Protein AF-A0AAW9KNL3-F1 (afdb_monomer)

Sequence (152 aa):
MAIAKENGTLRRAVTCVGDSDGEPHDAIGHKPSNLGGDHAVTNLGTLLHTTFPSEEFSFNLYFEYWHSTNGREQALVYPNTRQPPDENAVTVVERVTLYDSMGMSWNSAGQSYGCAHYDQQLEAASSGDFYADDVDSPQELYNVVEVRLVIW

Structure (mmCIF, N/CA/C/O backbone):
data_AF-A0AAW9KNL3-F1
#
_entry.id   AF-A0AAW9KNL3-F1
#
loop_
_atom_site.group_PDB
_atom_site.id
_atom_site.type_symbol
_atom_site.label_atom_id
_atom_site.label_alt_id
_atom_site.label_comp_id
_atom_site.label_asym_id
_atom_site.label_entity_id
_atom_site.label_seq_id
_atom_site.pdbx_PDB_ins_code
_atom_site.Cartn_x
_atom_site.Cartn_y
_atom_site.Cartn_z
_atom_site.occupancy
_atom_site.B_iso_or_equiv
_atom_site.auth_seq_id
_atom_site.auth_comp_id
_atom_site.auth_asym_id
_atom_site.auth_atom_id
_atom_site.pdbx_PDB_model_num
ATOM 1 N N . MET A 1 1 ? 10.568 -7.711 -1.844 1.00 70.19 1 MET A N 1
ATOM 2 C CA . MET A 1 1 ? 9.358 -7.714 -0.990 1.00 70.19 1 MET A CA 1
ATOM 3 C C . MET A 1 1 ? 9.715 -7.941 0.481 1.00 70.19 1 MET A C 1
ATOM 5 O O . MET A 1 1 ? 9.569 -6.993 1.238 1.00 70.19 1 MET A O 1
ATOM 9 N N . ALA A 1 2 ? 10.320 -9.071 0.872 1.00 75.25 2 ALA A N 1
ATOM 10 C CA . ALA A 1 2 ? 10.772 -9.304 2.258 1.00 75.25 2 ALA A CA 1
ATOM 11 C C . ALA A 1 2 ? 11.684 -8.193 2.836 1.00 75.25 2 ALA A C 1
ATOM 13 O O . ALA A 1 2 ? 11.386 -7.642 3.888 1.00 75.25 2 ALA A O 1
ATOM 14 N N . ILE A 1 3 ? 12.717 -7.756 2.103 1.00 75.44 3 ILE A N 1
ATOM 15 C CA . ILE A 1 3 ? 13.615 -6.662 2.546 1.00 75.44 3 ILE A CA 1
ATOM 16 C C . ILE A 1 3 ? 12.852 -5.344 2.776 1.00 7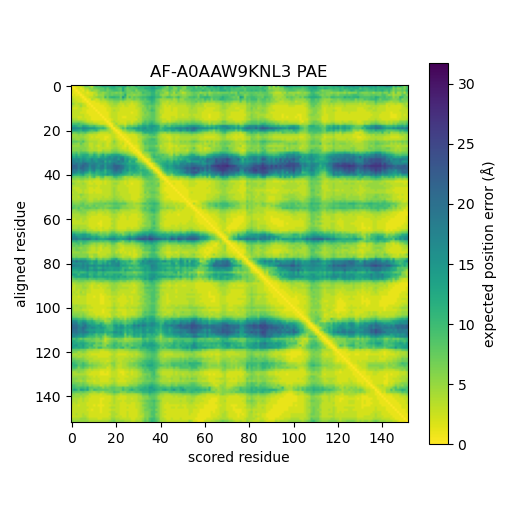5.44 3 ILE A C 1
ATOM 18 O O . ILE A 1 3 ? 13.118 -4.621 3.733 1.00 75.44 3 ILE A O 1
ATOM 22 N N . ALA A 1 4 ? 11.874 -5.039 1.915 1.00 74.44 4 ALA A N 1
ATOM 23 C CA . ALA A 1 4 ? 11.045 -3.840 2.041 1.00 74.44 4 ALA A CA 1
ATOM 24 C C . ALA A 1 4 ? 10.090 -3.921 3.246 1.00 74.44 4 ALA A C 1
ATOM 26 O O . ALA A 1 4 ? 9.692 -2.897 3.797 1.00 74.44 4 ALA A O 1
ATOM 27 N N . LYS A 1 5 ? 9.719 -5.131 3.673 1.00 75.75 5 LYS A N 1
ATOM 28 C CA . LYS A 1 5 ? 8.984 -5.362 4.918 1.00 75.75 5 LYS A CA 1
ATOM 29 C C . LYS A 1 5 ? 9.872 -5.126 6.133 1.00 75.75 5 LYS A C 1
ATOM 31 O O . LYS A 1 5 ? 9.506 -4.357 7.016 1.00 75.75 5 LYS A O 1
ATOM 36 N N . GLU A 1 6 ? 11.043 -5.758 6.147 1.00 75.06 6 GLU A N 1
ATOM 37 C CA . GLU A 1 6 ? 11.992 -5.721 7.265 1.00 75.06 6 GLU A CA 1
ATOM 38 C C . GLU A 1 6 ? 12.507 -4.309 7.549 1.00 75.06 6 GLU A C 1
ATOM 40 O O . GLU A 1 6 ? 12.610 -3.910 8.706 1.00 75.06 6 GLU A O 1
ATOM 45 N N . ASN A 1 7 ? 12.776 -3.519 6.509 1.00 79.88 7 ASN A N 1
ATOM 46 C CA . ASN A 1 7 ? 13.247 -2.143 6.666 1.00 79.88 7 ASN A CA 1
ATOM 47 C C . ASN A 1 7 ? 12.110 -1.115 6.872 1.00 79.88 7 ASN A C 1
ATOM 49 O O . ASN A 1 7 ? 12.368 0.088 6.877 1.00 79.88 7 ASN A O 1
ATOM 53 N N . GLY A 1 8 ? 10.855 -1.567 7.008 1.00 81.50 8 GLY A N 1
ATOM 54 C CA . GLY A 1 8 ? 9.685 -0.715 7.244 1.00 81.50 8 GLY A CA 1
ATOM 55 C C . GLY A 1 8 ? 9.165 0.053 6.021 1.00 81.50 8 GLY A C 1
ATOM 56 O O . GLY A 1 8 ? 8.202 0.810 6.150 1.00 81.50 8 GLY A O 1
ATOM 57 N N . THR A 1 9 ? 9.750 -0.145 4.836 1.00 85.88 9 THR A N 1
ATOM 58 C CA . THR A 1 9 ? 9.343 0.531 3.593 1.00 85.88 9 THR A CA 1
ATOM 59 C C . THR A 1 9 ? 7.924 0.154 3.171 1.00 85.88 9 THR A C 1
ATOM 61 O O . THR A 1 9 ? 7.158 1.034 2.791 1.00 85.88 9 THR A O 1
ATOM 64 N N . LEU A 1 10 ? 7.543 -1.126 3.274 1.00 87.62 10 LEU A N 1
ATOM 65 C CA . LEU A 1 10 ? 6.182 -1.569 2.953 1.00 87.62 10 LEU A CA 1
ATOM 66 C C . LEU A 1 10 ? 5.151 -0.947 3.888 1.00 87.62 10 LEU A C 1
ATOM 68 O O . LEU A 1 10 ? 4.111 -0.509 3.420 1.00 87.62 10 LEU A O 1
ATOM 72 N N . ARG A 1 11 ? 5.451 -0.853 5.189 1.00 89.38 11 ARG A N 1
ATOM 73 C CA . ARG A 1 11 ? 4.547 -0.194 6.136 1.00 89.38 11 ARG A CA 1
ATOM 74 C C . ARG A 1 11 ? 4.334 1.267 5.749 1.00 89.38 11 ARG A C 1
ATOM 76 O O . ARG A 1 11 ? 3.195 1.688 5.636 1.00 89.38 11 ARG A O 1
ATOM 83 N N . ARG A 1 12 ? 5.417 2.002 5.477 1.00 86.88 12 ARG A N 1
ATOM 84 C CA . ARG A 1 12 ? 5.337 3.411 5.064 1.00 86.88 12 ARG A CA 1
ATOM 85 C C . ARG A 1 12 ? 4.578 3.605 3.750 1.00 86.88 12 ARG A C 1
ATOM 87 O O . ARG A 1 12 ? 3.904 4.610 3.600 1.00 86.88 12 ARG A O 1
ATOM 94 N N . ALA A 1 13 ? 4.707 2.672 2.809 1.00 89.00 13 ALA A N 1
ATOM 95 C CA . ALA A 1 13 ? 3.938 2.689 1.569 1.00 89.00 13 ALA A CA 1
ATOM 96 C C . ALA A 1 13 ? 2.446 2.478 1.831 1.00 89.00 13 ALA A C 1
ATOM 98 O O . ALA A 1 13 ? 1.626 3.243 1.350 1.00 89.00 13 ALA A O 1
ATOM 99 N N . VAL A 1 14 ? 2.099 1.479 2.638 1.00 92.00 14 VAL A N 1
ATOM 100 C CA . VAL A 1 14 ? 0.707 1.132 2.939 1.00 92.00 14 VAL A CA 1
ATOM 101 C C . VAL A 1 14 ? -0.007 2.232 3.736 1.00 92.00 14 VAL A C 1
ATOM 103 O O . VAL A 1 14 ? -1.194 2.442 3.526 1.00 92.00 14 VAL A O 1
ATOM 106 N N . THR A 1 15 ? 0.688 2.968 4.607 1.00 91.44 15 THR A N 1
ATOM 107 C CA . THR A 1 15 ? 0.101 4.085 5.378 1.00 91.44 15 THR A CA 1
ATOM 108 C C . THR A 1 15 ? 0.158 5.431 4.652 1.00 91.44 15 THR A C 1
ATOM 110 O O . THR A 1 15 ? -0.116 6.463 5.264 1.00 91.44 15 THR A O 1
ATOM 113 N N . CYS A 1 16 ? 0.571 5.446 3.383 1.00 88.56 16 CYS A N 1
ATOM 114 C CA . CYS A 1 16 ? 0.664 6.667 2.602 1.00 88.56 16 CYS A CA 1
ATOM 115 C C . CYS A 1 16 ? -0.534 6.822 1.674 1.00 88.56 16 CYS A C 1
ATOM 117 O O . CYS A 1 16 ? -0.764 5.976 0.805 1.00 88.56 16 CYS A O 1
ATOM 119 N N . VAL A 1 17 ? -1.264 7.917 1.848 1.00 87.38 17 VAL A N 1
ATOM 120 C CA . VAL A 1 17 ? -2.468 8.212 1.071 1.00 87.38 17 VAL A CA 1
ATOM 121 C C . VAL A 1 17 ? -2.326 9.517 0.299 1.00 87.38 17 VAL A C 1
ATOM 123 O O . VAL A 1 17 ? -1.489 10.363 0.629 1.00 87.38 17 VAL A O 1
ATOM 126 N N . GLY A 1 18 ? -3.096 9.624 -0.780 1.00 79.31 18 GLY A N 1
ATOM 127 C CA . GLY A 1 18 ? -3.187 10.818 -1.612 1.00 79.31 18 GLY A CA 1
ATOM 128 C C . GLY A 1 18 ? -3.998 11.940 -0.958 1.00 79.31 18 GLY A C 1
ATOM 129 O O . GLY A 1 18 ? -4.675 11.747 0.049 1.00 79.31 18 GLY A O 1
ATOM 130 N N . ASP A 1 19 ? -3.934 13.131 -1.554 1.00 67.69 19 ASP A N 1
ATOM 131 C CA . ASP A 1 19 ? -4.440 14.369 -0.939 1.00 67.69 19 ASP A CA 1
ATOM 132 C C . ASP A 1 19 ? -5.961 14.563 -1.004 1.00 67.69 19 ASP A C 1
ATOM 134 O O . ASP A 1 19 ? -6.474 15.500 -0.387 1.00 67.69 19 ASP A O 1
ATOM 138 N N . SER A 1 20 ? -6.685 13.765 -1.795 1.00 63.62 20 SER A N 1
ATOM 139 C CA . SER A 1 20 ? -8.058 14.105 -2.202 1.00 63.62 20 SER A CA 1
ATOM 140 C C . SER A 1 20 ? -9.158 13.132 -1.784 1.00 63.62 20 SER A C 1
ATOM 142 O O . SER A 1 20 ? -10.322 13.532 -1.796 1.00 63.62 20 SER A O 1
ATOM 144 N N . ASP A 1 21 ? -8.833 11.890 -1.442 1.00 69.12 21 ASP A N 1
ATOM 145 C CA . ASP A 1 21 ? -9.819 10.797 -1.377 1.00 69.12 21 ASP A CA 1
ATOM 146 C C . ASP A 1 21 ? -9.442 9.648 -0.427 1.00 69.12 21 ASP A C 1
ATOM 148 O O . ASP A 1 21 ? -10.160 8.651 -0.365 1.00 69.12 21 ASP A O 1
ATOM 152 N N . GLY A 1 22 ? -8.325 9.766 0.301 1.00 78.75 22 GLY A N 1
ATOM 153 C CA . GLY A 1 22 ? -7.835 8.698 1.172 1.00 78.75 22 GLY A CA 1
ATOM 154 C C . GLY A 1 22 ? -7.314 7.475 0.412 1.00 78.75 22 GLY A C 1
ATOM 155 O O . GLY A 1 22 ? -6.925 6.496 1.052 1.00 78.75 22 GLY A O 1
ATOM 156 N N . GLU A 1 23 ? -7.261 7.511 -0.926 1.00 86.50 23 GLU A N 1
ATOM 157 C CA . GLU A 1 23 ? -6.745 6.416 -1.744 1.00 86.50 23 GLU A CA 1
ATOM 158 C C . GLU A 1 23 ? -5.238 6.209 -1.514 1.00 86.50 23 GLU A C 1
ATOM 160 O O . GLU A 1 23 ? -4.519 7.148 -1.146 1.00 86.50 23 GLU A O 1
ATOM 165 N N . PRO A 1 24 ? -4.707 4.990 -1.737 1.00 87.81 24 PRO A N 1
ATOM 166 C CA . PRO A 1 24 ? -3.268 4.768 -1.698 1.00 87.81 24 PRO A CA 1
ATOM 167 C C . PRO A 1 24 ? -2.544 5.725 -2.648 1.00 87.81 24 PRO A C 1
ATOM 169 O O . PRO A 1 24 ? -2.935 5.876 -3.804 1.00 87.81 24 PRO A O 1
ATOM 172 N N . HIS A 1 25 ? -1.447 6.331 -2.196 1.00 85.38 25 HIS A N 1
ATOM 173 C CA . HIS A 1 25 ? -0.736 7.297 -3.029 1.00 85.38 25 HIS A CA 1
ATOM 174 C C . HIS A 1 25 ? -0.144 6.634 -4.296 1.00 85.38 25 HIS A C 1
ATOM 176 O O . HIS A 1 25 ? 0.716 5.753 -4.234 1.00 85.38 25 HIS A O 1
ATOM 182 N N . ASP A 1 26 ? -0.550 7.109 -5.472 1.00 76.56 26 ASP A N 1
ATOM 183 C CA . ASP A 1 26 ? -0.140 6.621 -6.804 1.00 76.56 26 ASP A CA 1
ATOM 184 C C . ASP A 1 26 ? 1.390 6.584 -7.060 1.00 76.56 26 ASP A C 1
ATOM 186 O O . ASP A 1 26 ? 1.924 5.737 -7.789 1.00 76.56 26 ASP A O 1
ATOM 190 N N . ALA A 1 27 ? 2.141 7.474 -6.417 1.00 78.12 27 ALA A N 1
ATOM 191 C CA . ALA A 1 27 ? 3.587 7.569 -6.532 1.00 78.12 27 ALA A CA 1
ATOM 192 C C . ALA A 1 27 ? 4.355 6.516 -5.708 1.00 78.12 27 ALA A C 1
ATOM 194 O O . ALA A 1 27 ? 5.576 6.413 -5.845 1.00 78.12 27 ALA A O 1
ATOM 195 N N . ILE A 1 28 ? 3.685 5.682 -4.899 1.00 84.69 28 ILE A N 1
ATOM 196 C CA . ILE A 1 28 ? 4.321 4.602 -4.118 1.00 84.69 28 ILE A CA 1
ATOM 197 C C . ILE A 1 28 ? 5.169 3.675 -5.005 1.00 84.69 28 ILE A C 1
ATOM 199 O O . ILE A 1 28 ? 6.266 3.268 -4.609 1.00 84.69 28 ILE A O 1
ATOM 203 N N . GLY A 1 29 ? 4.665 3.332 -6.195 1.00 80.06 29 GLY A N 1
ATOM 204 C CA . GLY A 1 29 ? 5.346 2.451 -7.151 1.00 80.06 29 GLY A CA 1
ATOM 205 C C . GLY A 1 29 ? 6.250 3.168 -8.159 1.00 80.06 29 GLY A C 1
ATOM 206 O O . GLY A 1 29 ? 6.928 2.507 -8.948 1.00 80.06 29 GLY A O 1
ATOM 207 N N . HIS A 1 30 ? 6.295 4.503 -8.149 1.00 77.19 30 HIS A N 1
ATOM 208 C CA . HIS A 1 30 ? 7.048 5.278 -9.132 1.00 77.19 30 HIS A CA 1
ATOM 209 C C . HIS A 1 30 ? 8.557 5.265 -8.852 1.00 77.19 30 HIS A C 1
ATOM 211 O O . HIS A 1 30 ? 9.017 5.315 -7.710 1.00 77.19 30 HIS A O 1
ATOM 217 N N . LYS A 1 31 ? 9.357 5.267 -9.924 1.00 71.88 31 LYS A N 1
ATOM 218 C CA . LYS A 1 31 ? 10.788 5.571 -9.832 1.00 71.88 31 LYS A CA 1
ATOM 219 C C . LYS A 1 31 ? 10.967 7.068 -9.519 1.00 71.88 31 LYS A C 1
ATOM 221 O O . LYS A 1 31 ? 10.367 7.880 -10.226 1.00 71.88 31 LYS A O 1
ATOM 226 N N . PRO A 1 32 ? 11.840 7.467 -8.571 1.00 63.84 32 PRO A N 1
ATOM 227 C CA . PRO A 1 32 ? 11.996 8.876 -8.176 1.00 63.84 32 PRO A CA 1
ATOM 228 C C . PRO A 1 32 ? 12.350 9.813 -9.337 1.00 63.84 32 PRO A C 1
ATOM 230 O O . PRO A 1 32 ? 11.863 10.935 -9.414 1.00 63.84 32 PRO A O 1
ATOM 233 N N . SER A 1 33 ? 13.133 9.326 -10.308 1.00 59.47 33 SER A N 1
ATOM 234 C CA . SER A 1 33 ? 13.526 10.099 -11.495 1.00 59.47 33 SER A CA 1
ATOM 235 C C . SER A 1 33 ? 12.349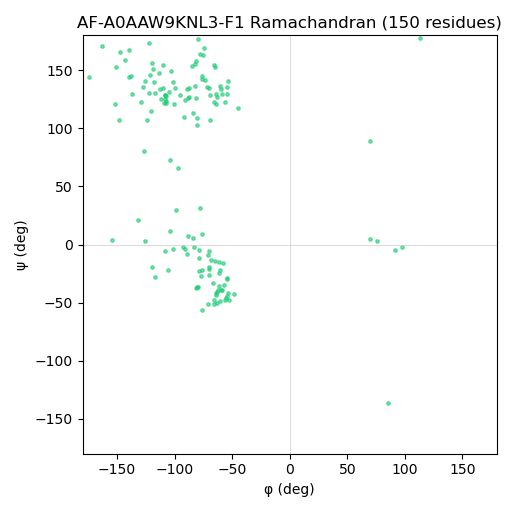 10.563 -12.358 1.00 59.47 33 SER A C 1
ATOM 237 O O . SER A 1 33 ? 12.505 11.510 -13.123 1.00 59.47 33 SER A O 1
ATOM 239 N N . ASN A 1 34 ? 11.190 9.908 -12.253 1.00 57.22 34 ASN A N 1
ATOM 240 C CA . ASN A 1 34 ? 10.011 10.206 -13.067 1.00 57.22 34 ASN A CA 1
ATOM 241 C C . ASN A 1 34 ? 9.102 11.267 -12.426 1.00 57.22 34 ASN A C 1
ATOM 243 O O . ASN A 1 34 ? 8.169 11.725 -13.076 1.00 57.22 34 ASN A O 1
ATOM 247 N N . LEU A 1 35 ? 9.381 11.666 -11.180 1.00 56.03 35 LEU A N 1
ATOM 248 C CA . LEU A 1 35 ? 8.563 12.605 -10.405 1.00 56.03 35 LEU A CA 1
ATOM 249 C C . LEU A 1 35 ? 9.145 14.030 -10.369 1.00 56.03 35 LEU A C 1
ATOM 251 O O . LEU A 1 35 ? 8.508 14.941 -9.855 1.00 56.03 35 LEU A O 1
ATOM 255 N N . GLY A 1 36 ? 10.329 14.251 -10.955 1.00 45.16 36 GLY A N 1
ATOM 256 C CA . GLY A 1 36 ? 10.983 15.562 -10.993 1.00 45.16 36 GLY A CA 1
ATOM 257 C C . GLY A 1 36 ? 11.491 16.008 -9.617 1.00 45.16 36 GLY A C 1
ATOM 258 O O . GLY A 1 36 ? 10.801 16.704 -8.884 1.00 45.16 36 GLY A O 1
ATOM 259 N N . GLY A 1 37 ? 12.731 15.639 -9.287 1.00 48.06 37 GLY A N 1
ATOM 260 C CA . GLY A 1 37 ? 13.389 15.943 -8.007 1.00 48.06 37 GLY A CA 1
ATOM 261 C C . GLY A 1 37 ? 13.652 14.688 -7.167 1.00 48.06 37 GLY A C 1
ATOM 262 O O . GLY A 1 37 ? 13.302 13.583 -7.569 1.00 48.06 37 GLY A O 1
ATOM 263 N N . ASP A 1 38 ? 14.288 14.850 -6.004 1.00 43.38 38 ASP A N 1
ATOM 264 C CA . ASP A 1 38 ? 14.695 13.756 -5.092 1.00 43.38 38 ASP A CA 1
ATOM 265 C C . ASP A 1 38 ? 13.507 13.209 -4.262 1.00 43.38 38 ASP A C 1
ATOM 267 O O . ASP A 1 38 ? 13.627 12.817 -3.102 1.00 43.38 38 ASP A O 1
ATOM 271 N N . HIS A 1 39 ? 12.311 13.244 -4.851 1.00 50.50 39 HIS A N 1
ATOM 272 C CA . HIS A 1 39 ? 11.033 13.019 -4.184 1.00 50.50 39 HIS A CA 1
ATOM 273 C C . HIS A 1 39 ? 10.582 11.571 -4.376 1.00 50.50 39 HIS A C 1
ATOM 275 O O . HIS A 1 39 ? 9.597 11.276 -5.048 1.00 50.50 39 HIS A O 1
ATOM 281 N N . ALA A 1 40 ? 11.332 10.634 -3.796 1.00 52.34 40 ALA A N 1
ATOM 282 C CA . ALA A 1 40 ? 10.814 9.290 -3.584 1.00 52.34 40 ALA A CA 1
ATOM 283 C C . ALA A 1 40 ? 9.712 9.367 -2.514 1.00 52.34 40 ALA A C 1
ATOM 285 O O . ALA A 1 40 ? 10.004 9.560 -1.335 1.00 52.34 40 ALA A O 1
ATOM 286 N N . VAL A 1 41 ? 8.449 9.216 -2.920 1.00 63.84 41 VAL A N 1
ATOM 287 C CA . VAL A 1 41 ? 7.283 9.168 -2.016 1.00 63.84 41 VAL A CA 1
ATOM 288 C C . VAL A 1 41 ? 7.489 8.088 -0.950 1.00 63.84 41 VAL A C 1
ATOM 290 O O . VAL A 1 41 ? 7.391 8.350 0.250 1.00 63.84 41 VAL A O 1
ATOM 293 N N . THR A 1 42 ? 7.971 6.918 -1.385 1.00 71.06 42 THR A N 1
ATOM 294 C CA . THR A 1 42 ? 8.636 5.924 -0.534 1.00 71.06 42 THR A CA 1
ATOM 295 C C . THR A 1 42 ? 9.838 5.298 -1.246 1.00 71.06 42 THR A C 1
ATOM 297 O O . THR A 1 42 ? 9.976 5.389 -2.464 1.00 71.06 42 THR A O 1
ATOM 300 N N . ASN A 1 43 ? 10.683 4.570 -0.506 1.00 80.00 43 ASN A N 1
ATOM 301 C CA . ASN A 1 43 ? 11.762 3.771 -1.102 1.00 80.00 43 ASN A CA 1
ATOM 302 C C . ASN A 1 43 ? 11.255 2.534 -1.871 1.00 80.00 43 ASN A C 1
ATOM 304 O O . ASN A 1 43 ? 12.066 1.836 -2.483 1.00 80.00 43 ASN A O 1
ATOM 308 N N . LEU A 1 44 ? 9.948 2.229 -1.840 1.00 85.31 44 LEU A N 1
ATOM 309 C CA . LEU A 1 44 ? 9.406 1.019 -2.457 1.00 85.31 44 LEU A CA 1
ATOM 310 C C . LEU A 1 44 ? 9.570 1.059 -3.975 1.00 85.31 44 LEU A C 1
ATOM 312 O O . LEU A 1 44 ? 10.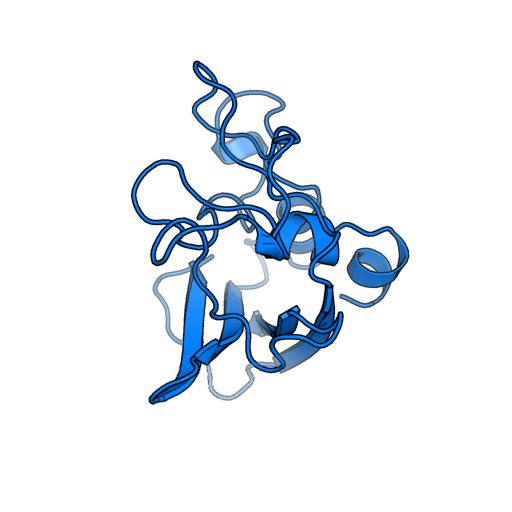148 0.131 -4.532 1.00 85.31 44 LEU A O 1
ATOM 316 N N . GLY A 1 45 ? 9.139 2.142 -4.626 1.00 83.88 45 GLY A N 1
ATOM 317 C CA . GLY A 1 45 ? 9.293 2.324 -6.068 1.00 83.88 45 GLY A CA 1
ATOM 318 C C . GLY A 1 45 ? 10.751 2.207 -6.516 1.00 83.88 45 GLY A C 1
ATOM 319 O O . GLY A 1 45 ? 11.055 1.445 -7.430 1.00 83.88 45 GLY A O 1
ATOM 320 N N . THR A 1 46 ? 11.689 2.847 -5.810 1.00 83.44 46 THR A N 1
ATOM 321 C CA . THR A 1 46 ? 13.132 2.700 -6.078 1.00 83.44 46 THR A CA 1
ATOM 322 C C . THR A 1 46 ? 13.584 1.244 -6.015 1.00 83.44 46 THR A C 1
ATOM 324 O O . THR A 1 46 ? 14.276 0.778 -6.920 1.00 83.44 46 THR A O 1
ATOM 327 N N . LEU A 1 47 ? 13.192 0.509 -4.969 1.00 86.69 47 LEU A N 1
ATOM 328 C CA . LEU A 1 47 ? 13.550 -0.901 -4.814 1.00 86.69 47 LEU A CA 1
ATOM 329 C C . LEU A 1 47 ? 12.952 -1.759 -5.932 1.00 86.69 47 LEU A C 1
ATOM 331 O O . LEU A 1 47 ? 13.658 -2.603 -6.481 1.00 86.69 47 LEU A O 1
ATOM 335 N N . LEU A 1 48 ? 11.687 -1.532 -6.292 1.00 88.38 48 LEU A N 1
ATOM 336 C CA . LEU A 1 48 ? 11.007 -2.262 -7.362 1.00 88.38 48 LEU A CA 1
ATOM 337 C C . LEU A 1 48 ? 11.681 -2.018 -8.712 1.00 88.38 48 LEU A C 1
ATOM 339 O O . LEU A 1 48 ? 12.074 -2.980 -9.355 1.00 88.38 48 LEU A O 1
ATOM 343 N N . HIS A 1 49 ? 11.924 -0.761 -9.088 1.00 85.81 49 HIS A N 1
ATOM 344 C CA . HIS A 1 49 ? 12.569 -0.404 -10.361 1.00 85.81 49 HIS A CA 1
ATOM 345 C C . HIS A 1 49 ? 14.060 -0.767 -10.425 1.00 85.81 49 HIS A C 1
ATOM 347 O O . HIS A 1 49 ? 14.614 -0.888 -11.513 1.00 85.81 49 HIS A O 1
ATOM 353 N N . THR A 1 50 ? 14.722 -0.943 -9.278 1.00 87.00 50 THR A N 1
ATOM 354 C CA . THR A 1 50 ? 16.098 -1.470 -9.221 1.00 87.00 50 THR A CA 1
ATOM 355 C C . THR A 1 50 ? 16.122 -2.993 -9.353 1.00 87.00 50 THR A C 1
ATOM 357 O O . THR A 1 50 ? 17.036 -3.541 -9.959 1.00 87.00 50 THR A O 1
ATOM 360 N N . THR A 1 51 ? 15.131 -3.681 -8.777 1.00 88.31 51 THR A N 1
ATOM 361 C CA . THR A 1 51 ? 15.047 -5.152 -8.794 1.00 88.31 51 THR A CA 1
ATOM 362 C C . THR A 1 51 ? 14.473 -5.674 -10.111 1.00 88.31 51 THR A C 1
ATOM 364 O O . THR A 1 51 ? 14.911 -6.711 -10.597 1.00 88.31 51 THR A O 1
ATOM 367 N N . PHE A 1 52 ? 13.512 -4.950 -10.682 1.00 87.75 52 PHE A N 1
ATOM 368 C CA . PHE A 1 52 ? 12.793 -5.275 -11.910 1.00 87.75 52 PHE A CA 1
ATOM 369 C C . PHE A 1 52 ? 12.894 -4.079 -12.870 1.00 87.75 52 PHE A C 1
ATOM 371 O O . PHE A 1 52 ? 11.988 -3.240 -12.914 1.00 87.75 52 PHE A O 1
ATOM 378 N N . PRO A 1 53 ? 14.021 -3.936 -13.590 1.00 84.75 53 PRO A N 1
ATOM 379 C CA . PRO A 1 53 ? 14.212 -2.838 -14.528 1.00 84.75 53 PRO A CA 1
ATOM 380 C C . PRO A 1 53 ? 13.151 -2.863 -15.631 1.00 84.75 53 PRO A C 1
ATOM 382 O O . PRO A 1 53 ? 12.887 -3.907 -16.221 1.00 84.75 53 PRO A O 1
ATOM 385 N N . SER A 1 54 ? 12.590 -1.697 -15.960 1.00 81.19 54 SER A N 1
ATOM 386 C CA . SER A 1 54 ? 11.512 -1.551 -16.955 1.00 81.19 54 SER A CA 1
ATOM 387 C C . SER A 1 54 ? 11.882 -1.987 -18.379 1.00 81.19 54 SER A C 1
ATOM 389 O O . SER A 1 54 ? 11.005 -2.111 -19.226 1.00 81.19 54 SER A O 1
ATOM 391 N N . GLU A 1 55 ? 13.174 -2.153 -18.669 1.00 81.25 55 GLU A N 1
ATOM 392 C CA . GLU A 1 55 ? 13.661 -2.668 -19.956 1.00 81.25 55 GLU A CA 1
ATOM 393 C C . GLU A 1 55 ? 13.484 -4.189 -20.083 1.00 81.25 55 GLU A C 1
ATOM 395 O O . GLU A 1 55 ? 13.439 -4.704 -21.197 1.00 81.25 55 GLU A O 1
ATOM 400 N N . GLU A 1 56 ? 13.371 -4.895 -18.955 1.00 84.62 56 GLU A N 1
ATOM 401 C CA . GLU A 1 56 ? 13.315 -6.360 -18.892 1.00 84.62 56 GLU A CA 1
ATOM 402 C C . GLU A 1 56 ? 11.994 -6.881 -18.317 1.00 84.62 56 GLU A C 1
ATOM 404 O O . GLU A 1 56 ? 11.582 -7.982 -18.669 1.00 84.62 56 GLU A O 1
ATOM 409 N N . PHE A 1 57 ? 11.330 -6.101 -17.456 1.00 87.69 57 PHE A N 1
ATOM 410 C CA . PHE A 1 57 ? 10.138 -6.531 -16.730 1.00 87.69 57 PHE A CA 1
ATOM 411 C C . PHE A 1 57 ? 9.059 -5.450 -16.686 1.00 87.69 57 PHE A C 1
ATOM 413 O O . PHE A 1 57 ? 9.321 -4.257 -16.510 1.00 87.69 57 PHE A O 1
ATOM 420 N N . SER A 1 58 ? 7.815 -5.901 -16.736 1.00 88.44 58 SER A N 1
ATOM 421 C CA . SER A 1 58 ? 6.616 -5.160 -16.373 1.00 88.44 58 SER A CA 1
ATOM 422 C C . SER A 1 58 ? 6.128 -5.610 -15.001 1.00 88.44 58 SER A C 1
ATOM 424 O O . SER A 1 58 ? 6.309 -6.759 -14.603 1.00 88.44 58 SER A O 1
ATOM 426 N N . PHE A 1 59 ? 5.496 -4.709 -14.249 1.00 89.19 59 PHE A N 1
ATOM 427 C CA . PHE A 1 59 ? 4.842 -5.102 -13.007 1.00 89.19 59 PHE A CA 1
ATOM 428 C C . PHE A 1 59 ? 3.646 -4.224 -12.655 1.00 89.19 59 PHE A C 1
ATOM 430 O O . PHE A 1 59 ? 3.616 -3.036 -12.974 1.00 89.19 59 PHE A O 1
ATOM 437 N N . ASN A 1 60 ? 2.703 -4.808 -11.919 1.00 90.25 60 ASN A N 1
ATOM 438 C CA . ASN A 1 60 ? 1.625 -4.096 -11.244 1.00 90.25 60 ASN A CA 1
ATOM 439 C C . ASN A 1 60 ? 1.734 -4.304 -9.734 1.00 90.25 60 ASN A C 1
ATOM 441 O O . ASN A 1 60 ? 2.010 -5.412 -9.263 1.00 90.25 60 ASN A O 1
ATOM 445 N N . LEU A 1 61 ? 1.488 -3.235 -8.984 1.00 90.69 61 LEU A N 1
ATOM 446 C CA . LEU A 1 61 ? 1.394 -3.244 -7.532 1.00 90.69 61 LEU A CA 1
ATOM 447 C C . LEU A 1 61 ? -0.062 -3.042 -7.120 1.00 90.69 61 LEU A C 1
ATOM 449 O O . LEU A 1 61 ? -0.682 -2.045 -7.492 1.00 90.69 61 LEU A O 1
ATOM 453 N N . TYR A 1 62 ? -0.575 -3.968 -6.320 1.00 92.06 62 TYR A N 1
ATOM 454 C CA . TYR A 1 62 ? -1.919 -3.923 -5.765 1.00 92.06 62 TYR A CA 1
ATOM 455 C C . TYR A 1 62 ? -1.865 -3.944 -4.245 1.00 92.06 62 TYR A C 1
ATOM 457 O O . TYR A 1 62 ? -1.029 -4.646 -3.667 1.00 92.06 62 TYR A O 1
ATOM 465 N N . PHE A 1 63 ? -2.798 -3.244 -3.612 1.00 94.25 63 PHE A N 1
ATOM 466 C CA . PHE A 1 63 ? -3.125 -3.431 -2.202 1.00 94.25 63 PHE A CA 1
ATOM 467 C C . PHE A 1 63 ? -4.483 -4.109 -2.109 1.00 94.25 63 PHE A C 1
ATOM 469 O O . PHE A 1 63 ? -5.444 -3.650 -2.718 1.00 94.25 63 PHE A O 1
ATOM 476 N N . GLU A 1 64 ? -4.554 -5.197 -1.352 1.00 94.81 64 GLU A N 1
ATOM 477 C CA . GLU A 1 64 ? -5.818 -5.793 -0.939 1.00 94.81 64 GLU A CA 1
ATOM 478 C C . GLU A 1 64 ? -6.022 -5.593 0.552 1.00 94.81 64 GLU A C 1
ATOM 480 O O . GLU A 1 64 ? -5.109 -5.822 1.341 1.00 94.81 64 GLU A O 1
ATOM 485 N N . TYR A 1 65 ? -7.217 -5.191 0.946 1.00 94.44 65 TYR A N 1
ATOM 486 C CA . TYR A 1 65 ? -7.542 -4.860 2.329 1.00 94.44 65 TYR A CA 1
ATOM 487 C C . TYR A 1 65 ? -8.996 -5.205 2.618 1.00 94.44 65 TYR A C 1
ATOM 489 O O . TYR A 1 65 ? -9.776 -5.495 1.710 1.00 94.44 65 TYR A O 1
ATOM 497 N N . TRP A 1 66 ? -9.355 -5.239 3.895 1.00 91.75 66 TRP A N 1
ATOM 498 C CA . TRP A 1 66 ? -10.732 -5.487 4.291 1.00 91.75 66 TRP A CA 1
ATOM 499 C C . TRP A 1 66 ? -11.527 -4.183 4.337 1.00 91.75 66 TRP A C 1
ATOM 501 O O . TRP A 1 66 ? -11.067 -3.198 4.905 1.00 91.75 66 TRP A O 1
ATOM 511 N N . HIS A 1 67 ? -12.727 -4.212 3.769 1.00 86.56 67 HIS A N 1
ATOM 512 C CA . HIS A 1 67 ? -13.749 -3.182 3.879 1.00 86.56 67 HIS A CA 1
ATOM 513 C C . HIS A 1 67 ? -14.873 -3.734 4.765 1.00 86.56 67 HIS A C 1
ATOM 515 O O . HIS A 1 67 ? -15.386 -4.834 4.513 1.00 86.56 67 HIS A O 1
ATOM 521 N N . SER A 1 68 ? -15.269 -2.987 5.795 1.00 74.69 68 SER A N 1
ATOM 522 C CA . SER A 1 68 ? -16.163 -3.426 6.884 1.00 74.69 68 SER A CA 1
ATOM 523 C C . SER A 1 68 ?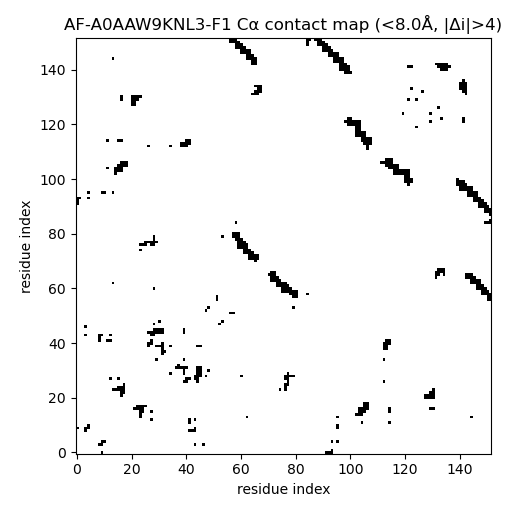 -17.505 -3.988 6.392 1.00 74.69 68 SER A C 1
ATOM 525 O O . SER A 1 68 ? -18.107 -4.861 7.016 1.00 74.69 68 SER A O 1
ATOM 527 N N . THR A 1 69 ? -17.963 -3.510 5.236 1.00 70.69 69 THR A N 1
ATOM 528 C CA . THR A 1 69 ? -19.271 -3.825 4.646 1.00 70.69 69 THR A CA 1
ATOM 529 C C . THR A 1 69 ? -19.229 -4.784 3.453 1.00 70.69 69 THR A C 1
ATOM 531 O O . THR A 1 69 ? -20.239 -5.432 3.183 1.00 70.69 69 THR A O 1
ATOM 534 N N . ASN A 1 70 ? -18.094 -4.914 2.753 1.00 69.75 70 ASN A N 1
ATOM 535 C CA . ASN A 1 70 ? -18.033 -5.546 1.423 1.00 69.75 70 ASN A CA 1
ATOM 536 C C . ASN A 1 70 ? -17.008 -6.691 1.299 1.00 69.75 70 ASN A C 1
ATOM 538 O O . ASN A 1 70 ? -16.866 -7.274 0.223 1.00 69.75 70 ASN A O 1
ATOM 542 N N . GLY A 1 71 ? -16.320 -7.067 2.381 1.00 84.62 71 GLY A N 1
ATOM 543 C CA . GLY A 1 71 ? -15.300 -8.117 2.342 1.00 84.62 71 GLY A CA 1
ATOM 544 C C . GLY A 1 71 ? -13.937 -7.564 1.929 1.00 84.62 71 GLY A C 1
ATOM 545 O O . GLY A 1 71 ? -13.518 -6.545 2.459 1.00 84.62 71 GLY A O 1
ATOM 546 N N . ARG A 1 72 ? -13.203 -8.249 1.042 1.00 89.56 72 ARG A N 1
ATOM 547 C CA . ARG A 1 72 ? -11.894 -7.766 0.570 1.00 89.56 72 ARG A CA 1
ATOM 548 C C . ARG A 1 72 ? -12.046 -6.871 -0.655 1.00 89.56 72 ARG A C 1
ATOM 550 O O . ARG A 1 72 ? -12.705 -7.262 -1.615 1.00 89.56 72 ARG A O 1
ATOM 557 N N . GLU A 1 73 ? -11.362 -5.739 -0.638 1.00 89.94 73 GLU A N 1
ATOM 558 C CA . GLU A 1 73 ? -11.232 -4.811 -1.758 1.00 89.94 73 GLU A CA 1
ATOM 559 C C . GLU A 1 73 ? -9.803 -4.838 -2.312 1.00 89.94 73 GLU A C 1
ATOM 561 O O . GLU A 1 73 ? -8.869 -5.227 -1.609 1.00 89.94 73 GLU A O 1
ATOM 566 N N . GLN A 1 74 ? -9.636 -4.481 -3.589 1.00 90.06 74 GLN A N 1
ATOM 567 C CA . GLN A 1 74 ? -8.344 -4.425 -4.270 1.00 90.06 74 GLN A CA 1
ATOM 568 C C . GLN A 1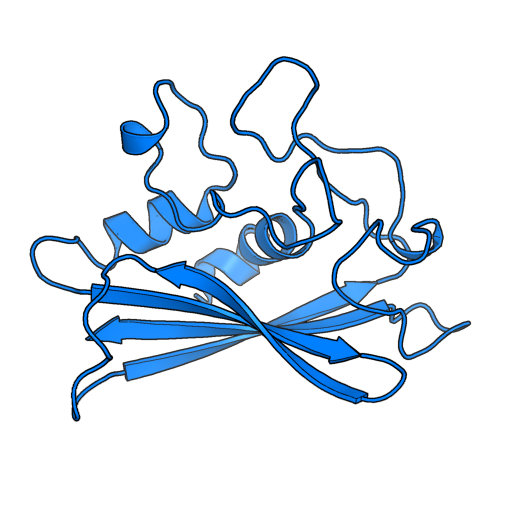 74 ? -8.177 -3.071 -4.964 1.00 90.06 74 GLN A C 1
ATOM 570 O O . GLN A 1 74 ? -8.947 -2.736 -5.861 1.00 90.06 74 GLN A O 1
ATOM 575 N N . ALA A 1 75 ? -7.110 -2.354 -4.621 1.00 88.81 75 ALA A N 1
ATOM 576 C CA . ALA A 1 75 ? -6.687 -1.134 -5.297 1.00 88.81 75 ALA A CA 1
ATOM 577 C C . ALA A 1 75 ? -5.456 -1.402 -6.175 1.00 88.81 75 ALA A C 1
ATOM 579 O O . ALA A 1 75 ? -4.470 -1.985 -5.713 1.00 88.81 75 ALA A O 1
ATOM 580 N N . LEU A 1 76 ? -5.490 -0.955 -7.436 1.00 87.50 76 LEU A N 1
ATOM 581 C CA . LEU A 1 76 ? -4.302 -0.879 -8.291 1.00 87.50 76 LEU A CA 1
ATOM 582 C C . LEU A 1 76 ? -3.525 0.391 -7.926 1.00 87.50 76 LEU A C 1
ATOM 584 O O . LEU A 1 76 ? -3.899 1.484 -8.332 1.00 87.50 76 LEU A O 1
ATOM 588 N N . VAL A 1 77 ? -2.435 0.231 -7.178 1.00 85.88 77 VAL A N 1
ATOM 589 C CA . VAL A 1 77 ? -1.623 1.346 -6.660 1.00 85.88 77 VAL A CA 1
ATOM 590 C C . VAL A 1 77 ? -0.656 1.866 -7.715 1.00 85.88 77 VAL A C 1
ATOM 592 O O . VAL A 1 77 ? -0.383 3.057 -7.801 1.00 85.88 77 VAL A O 1
ATOM 595 N N . TYR A 1 78 ? -0.103 0.962 -8.522 1.00 83.81 78 TYR A N 1
ATOM 596 C CA . TYR A 1 78 ? 0.803 1.341 -9.594 1.00 83.81 78 TYR A CA 1
ATOM 597 C C . TYR A 1 78 ? 0.748 0.336 -10.737 1.00 83.81 78 TYR A C 1
ATOM 599 O O . TYR A 1 78 ? 1.086 -0.835 -10.531 1.00 83.81 78 TYR A O 1
ATOM 607 N N . PRO A 1 79 ? 0.397 0.782 -11.950 1.00 75.00 79 PRO A N 1
ATOM 608 C CA . PRO A 1 79 ? 0.792 0.093 -13.158 1.00 75.00 79 PRO A CA 1
ATOM 609 C C . PRO A 1 79 ? 2.161 0.599 -13.624 1.00 75.00 79 PRO A C 1
ATOM 611 O O . PRO A 1 79 ? 2.336 1.791 -13.876 1.00 75.00 79 PRO A O 1
ATOM 614 N N . ASN A 1 80 ? 3.122 -0.302 -13.828 1.00 67.12 80 ASN A N 1
ATOM 615 C CA . ASN A 1 80 ? 4.315 0.037 -14.609 1.00 67.12 80 ASN A CA 1
ATOM 616 C C . ASN A 1 80 ? 3.991 0.043 -16.114 1.00 67.12 80 ASN A C 1
ATOM 618 O O . ASN A 1 80 ? 4.613 0.774 -16.882 1.00 67.12 80 ASN A O 1
ATOM 622 N N . THR A 1 81 ? 2.991 -0.735 -16.559 1.00 63.28 81 THR A N 1
ATOM 623 C CA . THR A 1 81 ? 2.568 -0.775 -17.968 1.00 63.28 81 THR A CA 1
ATOM 624 C C . THR A 1 81 ? 1.051 -0.932 -18.128 1.00 63.28 81 THR A C 1
ATOM 626 O O . THR A 1 81 ? 0.343 -1.375 -17.228 1.00 63.28 81 THR A O 1
ATOM 629 N N . ARG A 1 82 ? 0.524 -0.544 -19.301 1.00 59.03 82 ARG A N 1
ATOM 630 C CA . ARG A 1 82 ? -0.887 -0.763 -19.687 1.00 59.03 82 ARG A CA 1
ATOM 631 C C . ARG A 1 82 ? -1.148 -2.162 -20.259 1.00 59.03 82 ARG A C 1
ATOM 633 O O . ARG A 1 82 ? -2.273 -2.445 -20.664 1.00 59.03 82 ARG A O 1
ATOM 640 N N . GLN A 1 83 ? -0.118 -2.997 -20.384 1.00 64.88 83 GLN A N 1
ATOM 641 C CA . GLN A 1 83 ? -0.277 -4.350 -20.905 1.00 64.88 83 GLN A CA 1
ATOM 642 C C . GLN A 1 83 ? -0.755 -5.259 -19.768 1.00 64.88 83 GLN A C 1
ATOM 644 O O . GLN A 1 83 ? -0.268 -5.121 -18.650 1.00 64.88 83 GLN A O 1
ATOM 649 N N . PRO A 1 84 ? -1.732 -6.146 -20.001 1.00 70.62 84 PRO A N 1
ATOM 650 C CA . PRO A 1 84 ? -2.114 -7.118 -18.988 1.00 70.62 84 PRO A CA 1
ATOM 651 C C . PRO A 1 84 ? -0.949 -8.091 -18.730 1.00 70.62 84 PRO A C 1
ATOM 653 O O . PRO A 1 84 ? -0.159 -8.328 -19.650 1.00 70.62 84 PRO A O 1
ATOM 656 N N . PRO A 1 85 ? -0.854 -8.671 -17.519 1.00 78.75 85 PRO A N 1
ATOM 657 C CA . PRO A 1 85 ? 0.097 -9.739 -17.240 1.00 78.75 85 PRO A CA 1
ATOM 658 C C . PRO A 1 85 ? -0.038 -10.882 -18.247 1.00 78.75 85 PRO A C 1
ATOM 660 O O . PRO A 1 85 ? -1.157 -11.227 -18.641 1.00 78.75 85 PRO A O 1
ATOM 663 N N . ASP A 1 86 ? 1.087 -11.459 -18.664 1.00 80.94 86 ASP A N 1
ATOM 664 C CA . ASP A 1 86 ? 1.080 -12.633 -19.535 1.00 80.94 86 ASP A CA 1
ATOM 665 C C . ASP A 1 86 ? 0.817 -13.936 -18.750 1.00 80.94 86 ASP A C 1
ATOM 667 O O . ASP A 1 86 ? 0.669 -13.941 -17.525 1.00 80.94 86 ASP A O 1
ATOM 671 N N . GLU A 1 87 ? 0.727 -15.067 -19.459 1.00 78.75 87 GLU A N 1
ATOM 672 C CA . GLU A 1 87 ? 0.465 -16.382 -18.849 1.00 78.75 87 GLU A CA 1
ATOM 673 C C . GLU A 1 87 ? 1.591 -16.864 -17.910 1.00 78.75 87 GLU A C 1
ATOM 675 O O . GLU A 1 87 ? 1.378 -17.797 -17.135 1.00 78.75 87 GLU A O 1
ATOM 680 N N . ASN A 1 88 ? 2.772 -16.236 -17.951 1.00 81.25 88 ASN A N 1
ATOM 681 C CA . ASN A 1 88 ? 3.944 -16.585 -17.147 1.00 81.25 88 ASN A CA 1
ATOM 682 C C . ASN A 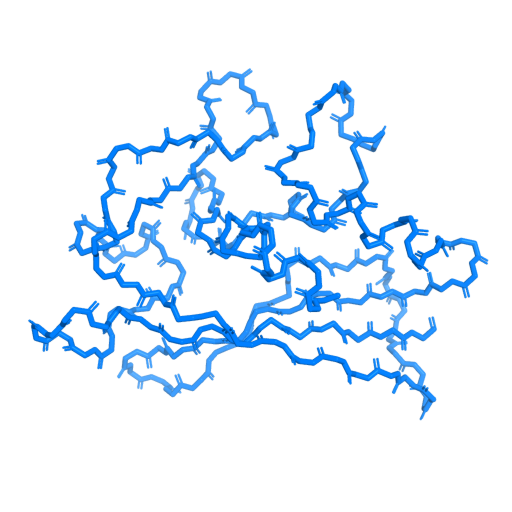1 88 ? 4.173 -15.620 -15.973 1.00 81.25 88 ASN A C 1
ATOM 684 O O . ASN A 1 88 ? 5.227 -15.678 -15.333 1.00 81.25 88 ASN A O 1
ATOM 688 N N . ALA A 1 89 ? 3.200 -14.761 -15.663 1.00 90.62 89 ALA A N 1
ATOM 689 C CA . ALA A 1 89 ? 3.339 -13.770 -14.611 1.00 90.62 89 ALA A CA 1
ATOM 690 C C . ALA A 1 89 ? 3.618 -14.399 -13.232 1.00 90.62 89 ALA A C 1
ATOM 692 O O . ALA A 1 89 ? 2.934 -15.316 -12.765 1.00 90.62 89 ALA A O 1
ATOM 693 N N . VAL A 1 90 ? 4.601 -13.844 -12.527 1.00 92.19 90 VAL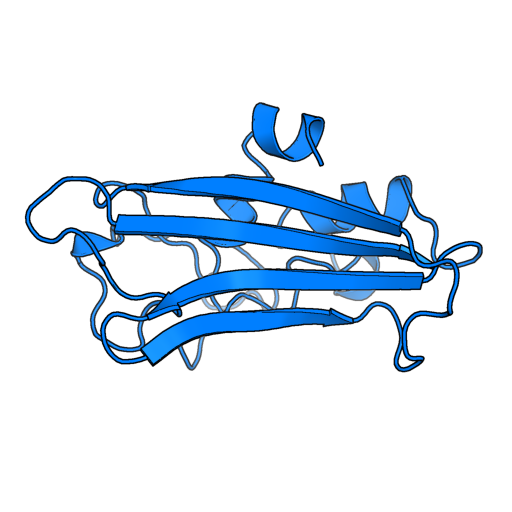 A N 1
ATOM 694 C CA . VAL A 1 90 ? 4.960 -14.229 -11.161 1.00 92.19 90 VAL A CA 1
ATOM 695 C C . VAL A 1 90 ? 4.259 -13.303 -10.177 1.00 92.19 90 VAL A C 1
ATOM 697 O O . VAL A 1 90 ? 4.363 -12.081 -10.267 1.00 92.19 90 VAL A O 1
ATOM 700 N N . THR A 1 91 ? 3.568 -13.888 -9.197 1.00 93.00 91 THR A N 1
ATOM 701 C CA . THR A 1 91 ? 2.901 -13.136 -8.127 1.00 93.00 91 THR A CA 1
ATOM 702 C C . THR A 1 91 ? 3.640 -13.295 -6.803 1.00 93.00 91 THR A C 1
ATOM 704 O O . THR A 1 91 ? 3.863 -14.409 -6.331 1.00 93.00 91 THR A O 1
ATOM 707 N N . VAL A 1 92 ? 3.965 -12.170 -6.169 1.00 92.75 92 VAL A N 1
ATOM 708 C CA . VAL A 1 92 ? 4.543 -12.102 -4.823 1.00 92.75 92 VAL A CA 1
ATOM 709 C C . VAL A 1 92 ? 3.572 -11.371 -3.906 1.00 92.75 92 VAL A C 1
ATOM 711 O O . VAL A 1 92 ? 3.105 -10.285 -4.238 1.00 92.75 92 VAL A O 1
ATOM 714 N N . VAL A 1 93 ? 3.284 -11.949 -2.740 1.00 94.06 93 VAL A N 1
ATOM 715 C CA . VAL A 1 93 ? 2.355 -11.376 -1.756 1.00 94.06 93 VAL A CA 1
ATOM 716 C C . VAL A 1 93 ? 3.068 -11.179 -0.426 1.00 94.06 93 VAL A C 1
ATOM 718 O O . VAL A 1 93 ? 3.678 -12.111 0.094 1.00 94.06 93 VAL A O 1
ATOM 721 N N . GLU A 1 94 ? 2.950 -9.985 0.148 1.00 94.69 94 GLU A N 1
ATOM 722 C CA . GLU A 1 94 ? 3.376 -9.685 1.514 1.00 94.69 94 GLU A CA 1
ATOM 723 C C . GLU A 1 94 ? 2.237 -9.085 2.320 1.00 94.69 94 GLU A C 1
ATOM 725 O O . GLU A 1 94 ? 1.488 -8.251 1.830 1.00 94.69 94 GLU A O 1
ATOM 730 N N . ARG A 1 95 ? 2.137 -9.481 3.589 1.00 94.75 95 ARG A N 1
ATOM 731 C CA . ARG A 1 95 ? 1.134 -8.937 4.513 1.00 94.75 95 ARG A CA 1
ATOM 732 C C . ARG A 1 95 ? 1.736 -7.873 5.411 1.00 94.75 95 ARG A C 1
ATOM 734 O O . ARG A 1 95 ? 2.808 -8.106 5.988 1.00 94.75 95 ARG A O 1
ATOM 741 N N . VAL A 1 96 ? 1.017 -6.769 5.563 1.00 94.94 96 VAL A N 1
ATOM 742 C CA . VAL A 1 96 ? 1.312 -5.667 6.475 1.00 94.94 96 VAL A CA 1
ATOM 743 C C . VAL A 1 96 ? 0.133 -5.519 7.430 1.00 94.94 96 VAL A C 1
ATOM 745 O O . VAL A 1 96 ? -0.979 -5.209 7.016 1.00 94.94 96 VAL A O 1
ATOM 748 N N . THR A 1 97 ? 0.381 -5.769 8.712 1.00 95.50 97 THR A N 1
ATOM 749 C CA . THR A 1 97 ? -0.596 -5.517 9.774 1.00 95.50 97 THR A CA 1
ATOM 750 C C . THR A 1 97 ? -0.544 -4.043 10.150 1.00 95.50 97 THR A C 1
ATOM 752 O O . THR A 1 97 ? 0.540 -3.533 10.450 1.00 95.50 97 THR A O 1
ATOM 755 N N . LEU A 1 98 ? -1.695 -3.381 10.113 1.00 95.38 98 LEU A N 1
ATOM 756 C CA . LEU A 1 98 ? -1.887 -2.001 10.538 1.00 95.38 98 LEU A CA 1
ATOM 757 C C . LEU A 1 98 ? -2.520 -1.989 11.926 1.00 95.38 98 LEU A C 1
ATOM 759 O O . LEU A 1 98 ? -3.394 -2.804 12.208 1.00 95.38 98 LEU A O 1
ATOM 763 N N . TYR A 1 99 ? -2.062 -1.074 12.772 1.00 95.81 99 TYR A N 1
ATOM 764 C CA . TYR A 1 99 ? -2.593 -0.880 14.118 1.00 95.81 99 TYR A CA 1
ATOM 765 C C . TYR A 1 99 ? -3.149 0.530 14.246 1.00 95.81 99 TYR A C 1
ATOM 767 O O . TYR A 1 99 ? -2.621 1.446 13.613 1.00 95.81 99 TYR A O 1
ATOM 775 N N . ASP A 1 100 ? -4.147 0.689 15.100 1.00 94.88 100 ASP A N 1
ATOM 776 C CA . ASP A 1 100 ? -4.832 1.947 15.404 1.00 94.88 100 ASP A CA 1
ATOM 777 C C . ASP A 1 100 ? -3.864 3.090 15.699 1.00 94.88 100 ASP A C 1
ATOM 779 O O . ASP A 1 100 ? -3.987 4.188 15.157 1.00 94.88 100 ASP A O 1
ATOM 783 N N . SER A 1 101 ? -2.822 2.786 16.476 1.00 94.25 101 SER A N 1
ATOM 784 C CA . SER A 1 101 ? -1.794 3.735 16.889 1.00 94.25 101 SER A CA 1
ATOM 785 C C . SER A 1 101 ? -0.835 4.187 15.778 1.00 94.25 101 SER A C 1
ATOM 787 O O . SER A 1 101 ? -0.029 5.100 16.006 1.00 94.25 101 SER A O 1
ATOM 789 N N . MET A 1 102 ? -0.871 3.576 14.586 1.00 92.81 102 MET A N 1
ATOM 790 C CA . MET A 1 102 ? 0.003 3.954 13.472 1.00 92.81 102 MET A CA 1
ATOM 791 C C . MET A 1 102 ? -0.409 5.297 12.865 1.00 92.81 102 MET A C 1
ATOM 793 O O . MET A 1 102 ? -1.579 5.535 12.594 1.00 92.81 102 MET A O 1
ATOM 797 N N . GLY A 1 103 ? 0.579 6.153 12.596 1.00 90.19 103 GLY A N 1
ATOM 798 C CA . GLY A 1 103 ? 0.369 7.426 11.906 1.00 90.19 103 GLY A CA 1
ATOM 799 C C . GLY A 1 103 ? 0.160 7.261 10.401 1.00 90.19 103 GLY A C 1
ATOM 800 O O . GLY A 1 103 ? 0.832 6.449 9.752 1.00 90.19 103 GLY A O 1
ATOM 801 N N . MET A 1 104 ? -0.733 8.074 9.844 1.00 88.06 104 MET A N 1
ATOM 802 C CA . MET A 1 10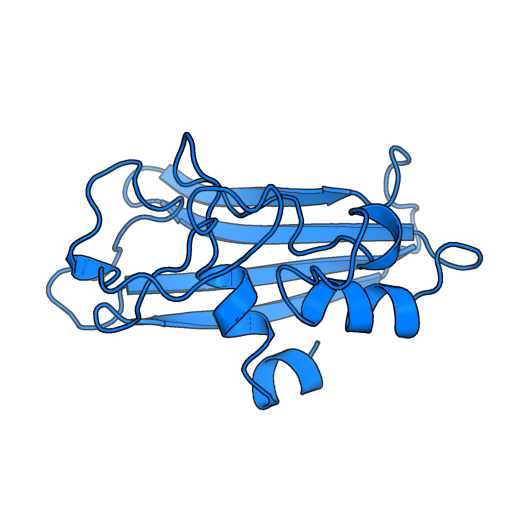4 ? -0.896 8.239 8.401 1.00 88.06 104 MET A CA 1
ATOM 803 C C . MET A 1 104 ? 0.200 9.143 7.823 1.00 88.06 104 MET A C 1
ATOM 805 O O . MET A 1 104 ? 0.932 9.840 8.530 1.00 88.06 104 MET A O 1
ATOM 809 N N . SER A 1 105 ? 0.380 9.114 6.508 1.00 84.25 105 SER A N 1
ATOM 810 C CA . SER A 1 105 ? 1.292 10.020 5.807 1.00 84.25 105 SER A CA 1
ATOM 811 C C . SER A 1 105 ? 0.638 10.536 4.535 1.00 84.25 105 SER A C 1
ATOM 813 O O . SER A 1 105 ? 0.141 9.733 3.752 1.00 84.25 105 SER A O 1
ATOM 815 N N . TRP A 1 106 ? 0.656 11.853 4.333 1.00 77.56 106 TRP A N 1
ATOM 816 C CA . TRP A 1 106 ? 0.032 12.554 3.197 1.00 77.56 106 TRP A CA 1
ATOM 817 C C . TRP A 1 106 ? 1.088 13.364 2.438 1.00 77.56 106 TRP A C 1
ATOM 819 O O . TRP A 1 106 ? 2.225 13.502 2.928 1.00 77.56 106 TRP A O 1
ATOM 829 N N . ASN A 1 107 ? 0.732 13.964 1.293 1.00 69.75 107 ASN A N 1
ATOM 830 C CA . ASN A 1 107 ? 1.631 14.954 0.710 1.00 69.75 107 ASN A CA 1
ATOM 831 C C . ASN A 1 107 ? 1.757 16.139 1.661 1.00 69.75 107 ASN A C 1
ATOM 833 O O . ASN A 1 107 ? 0.784 16.739 2.122 1.00 69.75 107 ASN A O 1
ATOM 837 N N . SER A 1 108 ? 2.999 16.521 1.955 1.00 59.50 108 SER A N 1
ATOM 838 C CA . SER A 1 108 ? 3.234 17.801 2.611 1.00 59.50 108 SER A CA 1
ATOM 839 C C . SER A 1 108 ? 2.768 18.914 1.678 1.00 59.50 108 SER A C 1
ATOM 841 O O . SER A 1 108 ? 3.233 18.978 0.538 1.00 59.50 108 SER A O 1
ATOM 843 N N . ALA A 1 109 ? 1.905 19.807 2.166 1.00 50.59 109 ALA A N 1
ATOM 844 C CA . ALA A 1 109 ? 1.418 20.955 1.407 1.00 50.59 109 ALA A CA 1
ATOM 845 C C . ALA A 1 109 ? 2.567 21.674 0.668 1.00 50.59 109 ALA A C 1
ATOM 847 O O . ALA A 1 109 ? 3.498 22.191 1.289 1.00 50.59 109 ALA A O 1
ATOM 848 N N . GLY A 1 110 ? 2.502 21.690 -0.667 1.00 49.59 110 GLY A N 1
ATOM 849 C CA . GLY A 1 110 ? 3.513 22.302 -1.537 1.00 49.59 110 GLY A CA 1
ATOM 850 C C . GLY A 1 110 ? 4.564 21.347 -2.119 1.00 49.59 110 GLY A C 1
ATOM 851 O O . GLY A 1 110 ? 5.388 21.797 -2.914 1.00 49.59 110 GLY A O 1
ATOM 852 N N . GLN A 1 111 ? 4.532 20.053 -1.789 1.00 55.38 111 GLN A N 1
ATOM 853 C CA . GLN A 1 111 ? 5.248 19.007 -2.524 1.00 55.38 111 GLN A CA 1
ATOM 854 C C . GLN A 1 111 ? 4.234 18.186 -3.315 1.00 55.38 111 GLN A C 1
ATOM 856 O O . GLN A 1 111 ? 3.303 17.643 -2.740 1.00 55.38 111 GLN A O 1
ATOM 861 N N . SER A 1 112 ? 4.416 18.095 -4.633 1.00 52.56 112 SER A N 1
ATOM 862 C CA . SER A 1 112 ? 3.546 17.284 -5.497 1.00 52.56 112 SER A CA 1
ATOM 863 C C . SER A 1 112 ? 3.692 15.779 -5.259 1.00 52.56 112 SER A C 1
ATOM 865 O O . SER A 1 112 ? 2.869 15.020 -5.751 1.00 52.56 112 SER A O 1
ATOM 867 N N . TYR A 1 113 ? 4.743 15.362 -4.543 1.00 59.53 113 TYR A N 1
ATOM 868 C CA . TYR A 1 113 ? 5.097 13.966 -4.322 1.00 59.53 113 TYR A CA 1
ATOM 869 C C . TYR A 1 113 ? 5.768 13.823 -2.946 1.00 59.53 113 TYR A C 1
ATOM 871 O O . TYR A 1 113 ? 6.919 14.236 -2.772 1.00 59.53 113 TYR A O 1
ATOM 879 N N . GLY A 1 114 ? 5.085 13.245 -1.956 1.00 61.81 114 GLY A N 1
ATOM 880 C CA . GLY A 1 114 ? 5.691 12.925 -0.663 1.00 61.81 114 GLY A CA 1
ATOM 881 C C . GLY A 1 114 ? 4.786 12.137 0.288 1.00 61.81 114 GLY A C 1
ATOM 882 O O . GLY A 1 114 ? 3.602 12.385 0.387 1.00 61.81 114 GLY A O 1
ATOM 883 N N . CYS A 1 115 ? 5.365 11.224 1.072 1.00 74.25 115 CYS A N 1
ATOM 884 C CA . CYS A 1 115 ? 4.706 10.661 2.259 1.00 74.25 115 CYS A CA 1
ATOM 885 C C . CYS A 1 115 ? 5.314 11.310 3.502 1.00 74.25 115 CYS A C 1
ATOM 887 O O . CYS A 1 115 ? 6.151 10.697 4.187 1.00 74.25 115 CYS A O 1
ATOM 889 N N . ALA A 1 116 ? 4.993 12.579 3.748 1.00 71.38 116 ALA A N 1
ATOM 890 C CA . ALA A 1 116 ? 5.423 13.243 4.971 1.00 71.38 116 ALA A CA 1
ATOM 891 C C . ALA A 1 116 ? 4.598 12.706 6.144 1.00 71.38 116 ALA A C 1
ATOM 893 O O . ALA A 1 116 ? 3.411 12.426 5.994 1.00 71.38 116 ALA A O 1
ATOM 894 N N . HIS A 1 117 ? 5.240 12.529 7.302 1.00 68.44 117 HIS A N 1
ATOM 895 C CA . HIS A 1 117 ? 4.536 12.073 8.498 1.00 68.44 117 HIS A CA 1
ATOM 896 C C . HIS A 1 117 ? 3.417 13.058 8.829 1.00 68.44 117 HIS A C 1
ATOM 898 O O . HIS A 1 117 ? 3.667 14.264 8.905 1.00 68.44 117 HIS A O 1
ATOM 904 N N . TYR A 1 118 ? 2.213 12.536 9.024 1.00 70.75 118 TYR A N 1
ATOM 905 C CA . TYR A 1 118 ? 1.071 13.295 9.489 1.00 70.75 118 TYR A CA 1
ATOM 906 C C . TYR A 1 118 ? 0.713 12.800 10.890 1.00 70.75 118 TYR A C 1
ATOM 908 O O . TYR A 1 118 ? 0.693 11.599 11.145 1.00 70.75 118 TYR A O 1
ATOM 916 N N . ASP A 1 119 ? 0.471 13.720 11.821 1.00 69.62 119 ASP A N 1
ATOM 917 C CA . ASP A 1 119 ? 0.290 13.379 13.241 1.00 69.62 119 ASP A CA 1
ATOM 918 C C . ASP A 1 119 ? -1.090 12.757 13.553 1.00 69.62 119 ASP A C 1
ATOM 920 O O . ASP A 1 119 ? -1.430 12.561 14.719 1.00 69.62 119 ASP A O 1
ATOM 924 N N . GLN A 1 120 ? -1.890 12.429 12.532 1.00 85.62 120 GLN A N 1
ATOM 925 C CA . GLN A 1 120 ? -3.146 11.696 12.690 1.00 85.62 120 GLN A CA 1
ATOM 926 C C . GLN A 1 120 ? -2.888 10.186 12.657 1.00 85.62 120 GLN A C 1
ATOM 928 O O . GLN A 1 120 ? -2.277 9.657 11.724 1.00 85.62 120 GLN A O 1
ATOM 933 N N . GLN A 1 121 ? -3.374 9.503 13.688 1.00 91.94 121 GLN A N 1
ATOM 934 C CA . GLN A 1 121 ? -3.357 8.047 13.798 1.00 91.94 121 GLN A CA 1
ATOM 935 C C . GLN A 1 121 ? -4.519 7.430 13.008 1.00 91.94 121 GLN A C 1
ATOM 937 O O . GLN A 1 121 ? -5.519 8.108 12.761 1.00 91.94 121 GLN A O 1
ATOM 942 N N . LEU A 1 122 ? -4.402 6.157 12.625 1.00 91.50 122 LEU A N 1
ATOM 943 C CA . LEU A 1 122 ? -5.430 5.449 11.854 1.00 91.50 122 LEU A CA 1
ATOM 944 C C . LEU A 1 122 ? -6.782 5.408 12.581 1.00 91.50 122 LEU A C 1
ATOM 946 O O . LEU A 1 122 ? -7.808 5.647 11.953 1.00 91.50 122 LEU A O 1
ATOM 950 N N . GLU A 1 123 ? -6.797 5.224 13.904 1.00 92.56 123 GLU A N 1
ATOM 951 C CA . GLU A 1 123 ? -8.036 5.263 14.709 1.00 92.56 123 GLU A CA 1
ATOM 952 C C . GLU A 1 123 ? -8.767 6.614 14.666 1.00 92.56 123 GLU A C 1
ATOM 954 O O . GLU A 1 123 ? -9.972 6.696 14.902 1.00 92.56 123 GLU A O 1
ATOM 959 N N . ALA A 1 124 ? -8.036 7.693 14.376 1.00 89.69 124 ALA A N 1
ATOM 960 C CA . ALA A 1 124 ? -8.577 9.042 14.293 1.00 89.69 124 ALA A CA 1
ATOM 961 C C . ALA A 1 124 ? -8.994 9.422 12.863 1.00 89.69 124 ALA A C 1
ATOM 963 O O . ALA A 1 124 ? -9.460 10.547 12.660 1.00 89.69 124 ALA A O 1
ATOM 964 N N . ALA A 1 125 ? -8.798 8.540 11.876 1.00 86.94 125 ALA A N 1
ATOM 965 C CA . ALA A 1 125 ? -9.211 8.752 10.493 1.00 86.94 125 ALA A CA 1
ATOM 966 C C . ALA A 1 125 ? -10.743 8.725 10.384 1.00 86.94 125 ALA A C 1
ATOM 968 O O . ALA A 1 125 ? -11.406 7.799 10.854 1.00 86.94 125 ALA A O 1
ATOM 969 N N . SER A 1 126 ? -11.324 9.745 9.754 1.00 84.38 126 SER A N 1
ATOM 970 C CA . SER A 1 126 ? -12.740 9.723 9.382 1.00 84.38 126 SER A CA 1
ATOM 971 C C . SER A 1 126 ? -12.951 8.812 8.169 1.00 84.38 126 SER A C 1
ATOM 973 O O . SER A 1 126 ? -12.014 8.499 7.436 1.00 84.38 126 SER A O 1
ATOM 975 N N . SER A 1 127 ? -14.200 8.411 7.913 1.00 80.94 127 SER A N 1
ATOM 976 C CA . SER A 1 127 ? -14.535 7.687 6.678 1.00 80.94 127 SER A CA 1
ATOM 977 C C . SER A 1 127 ? -14.103 8.506 5.455 1.00 80.94 127 SER A C 1
ATOM 979 O O . SER A 1 127 ? -14.528 9.653 5.302 1.00 80.94 127 SER A O 1
ATOM 981 N N . GLY A 1 128 ? -13.254 7.911 4.613 1.00 81.56 128 GLY A N 1
ATOM 982 C CA . GLY A 1 128 ? -12.670 8.548 3.430 1.00 81.56 128 GLY A CA 1
ATOM 983 C C . GLY A 1 128 ? -11.326 9.252 3.653 1.00 81.56 128 GLY A C 1
ATOM 984 O O . GLY A 1 128 ? -10.724 9.678 2.676 1.00 81.56 128 GLY A O 1
ATOM 985 N N . ASP A 1 129 ? -10.818 9.342 4.889 1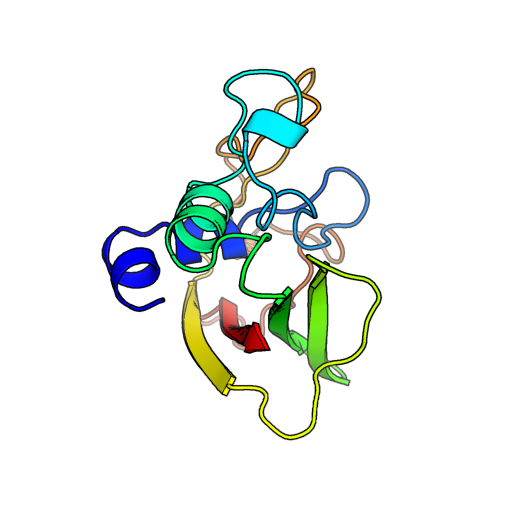.00 86.38 129 ASP A N 1
ATOM 986 C CA . ASP A 1 129 ? -9.455 9.844 5.151 1.00 86.38 129 ASP A CA 1
ATOM 987 C C . ASP A 1 129 ? -8.388 8.763 4.875 1.00 86.38 129 ASP A C 1
ATOM 989 O O . ASP A 1 129 ? -7.218 9.069 4.636 1.00 86.38 129 ASP A O 1
ATOM 993 N N . PHE A 1 130 ? -8.790 7.489 4.911 1.00 90.75 130 PHE A N 1
ATOM 994 C CA . PHE A 1 130 ? -7.959 6.322 4.628 1.00 90.75 130 PHE A CA 1
ATOM 995 C C . PHE A 1 130 ? -8.756 5.299 3.809 1.00 90.75 130 PHE A C 1
ATOM 997 O O . PHE A 1 130 ? -9.956 5.129 4.018 1.00 90.75 130 PHE A O 1
ATOM 1004 N N . TYR A 1 131 ? -8.091 4.613 2.879 1.00 90.25 131 TYR A N 1
ATOM 1005 C CA . TYR A 1 131 ? -8.740 3.714 1.917 1.00 90.25 131 TYR A CA 1
ATOM 1006 C C . TYR A 1 131 ? -9.305 2.429 2.528 1.00 90.25 131 TYR A C 1
ATOM 1008 O O . TYR A 1 131 ? -10.106 1.758 1.886 1.00 90.25 131 TYR A O 1
ATOM 1016 N N . ALA A 1 132 ? -8.850 2.035 3.717 1.00 92.06 132 ALA A N 1
ATOM 1017 C CA . ALA A 1 132 ? -9.309 0.825 4.386 1.00 92.06 132 ALA A CA 1
ATOM 1018 C C . ALA A 1 132 ? -10.083 1.176 5.654 1.00 92.06 132 ALA A C 1
ATOM 1020 O O . ALA A 1 132 ? -9.747 2.135 6.341 1.00 92.06 132 ALA A O 1
ATOM 1021 N N . ASP A 1 133 ? -11.068 0.353 5.993 1.00 91.81 133 ASP A N 1
ATOM 1022 C CA . ASP A 1 133 ? -11.812 0.510 7.239 1.00 91.81 133 ASP A CA 1
ATOM 1023 C C . ASP A 1 133 ? -11.054 -0.109 8.421 1.00 91.81 133 ASP A C 1
ATOM 1025 O O . ASP A 1 133 ? -10.301 -1.074 8.253 1.00 91.81 133 ASP A O 1
ATOM 1029 N N . ASP A 1 134 ? -11.331 0.383 9.628 1.00 92.50 134 ASP A N 1
ATOM 1030 C CA . ASP A 1 134 ? -11.071 -0.360 10.862 1.00 92.50 134 ASP A CA 1
ATOM 1031 C C . ASP A 1 134 ? -11.988 -1.598 10.903 1.00 92.50 134 ASP A C 1
ATOM 1033 O O . ASP A 1 134 ? -13.216 -1.487 10.800 1.00 92.50 134 ASP A O 1
ATOM 1037 N N . VAL A 1 135 ? -11.396 -2.790 11.015 1.00 91.75 135 VAL A N 1
ATOM 1038 C CA . VAL A 1 135 ? -12.128 -4.068 10.993 1.00 91.75 135 VAL A CA 1
ATOM 1039 C C . VAL A 1 135 ? -12.213 -4.785 12.330 1.00 91.75 135 VAL A C 1
ATOM 1041 O O . VAL A 1 135 ? -12.895 -5.809 12.399 1.00 91.75 135 VAL A O 1
ATOM 1044 N N . ASP A 1 136 ? -11.551 -4.281 13.368 1.00 89.38 136 ASP A N 1
ATOM 1045 C CA . ASP A 1 136 ? -11.540 -4.911 14.692 1.00 89.38 136 ASP A CA 1
ATOM 1046 C C . ASP A 1 136 ? -11.828 -3.903 15.812 1.00 89.38 136 ASP A C 1
ATOM 1048 O O . ASP A 1 136 ? -11.529 -4.165 16.968 1.00 89.38 136 ASP A O 1
ATOM 1052 N N . SER A 1 137 ? -12.453 -2.760 15.519 1.00 85.38 137 SER A N 1
ATOM 1053 C CA . SER A 1 137 ? -12.833 -1.776 16.539 1.00 85.38 137 SER A CA 1
ATOM 1054 C C . SER A 1 137 ? -13.688 -2.384 17.669 1.00 85.38 137 SER A C 1
ATOM 1056 O O . SER A 1 137 ? -14.731 -2.994 17.388 1.00 85.38 137 SER A O 1
ATOM 1058 N N . PRO A 1 138 ? -13.359 -2.182 18.968 1.00 85.75 138 PRO A N 1
ATOM 1059 C CA . PRO A 1 138 ? -12.346 -1.268 19.531 1.00 85.75 138 PRO A CA 1
ATOM 1060 C C . PRO A 1 138 ? -10.991 -1.924 19.905 1.00 85.75 138 PRO A C 1
ATOM 1062 O O . PRO A 1 138 ? -10.389 -1.567 20.920 1.00 85.75 138 PRO A O 1
ATOM 1065 N N . GLN A 1 139 ? -10.563 -2.981 19.222 1.00 91.25 139 GLN A N 1
ATOM 1066 C CA . GLN A 1 139 ? -9.261 -3.630 19.416 1.00 91.25 139 GLN A CA 1
ATOM 1067 C C . GLN A 1 139 ? -8.175 -2.911 18.598 1.00 91.25 139 GLN A C 1
ATOM 1069 O O . GLN A 1 139 ? -8.462 -2.402 17.535 1.00 91.25 139 GLN A O 1
ATOM 1074 N N . GLU A 1 140 ? -6.911 -2.995 19.036 1.00 94.44 140 GLU A N 1
ATOM 1075 C CA . GLU A 1 140 ? -5.749 -2.311 18.417 1.00 94.44 140 GLU A CA 1
ATOM 1076 C C . GLU A 1 140 ? -5.498 -2.644 16.929 1.00 94.44 140 GLU A C 1
ATOM 1078 O O . GLU A 1 140 ? -4.687 -1.990 16.270 1.00 94.44 140 GLU A O 1
ATOM 1083 N N . LEU A 1 141 ? -6.091 -3.720 16.402 1.00 95.25 141 LEU A N 1
ATOM 1084 C CA . LEU A 1 141 ? -5.899 -4.127 15.014 1.00 95.25 141 LEU A CA 1
ATOM 1085 C C . LEU A 1 141 ? -6.789 -3.287 14.097 1.00 95.25 141 LEU A C 1
ATOM 1087 O O . LEU A 1 141 ? -7.975 -3.556 13.977 1.00 95.25 141 LEU A O 1
ATOM 1091 N N . TYR A 1 142 ? -6.172 -2.401 13.324 1.00 94.62 142 TYR A N 1
ATOM 1092 C CA . TYR A 1 142 ? -6.908 -1.608 12.348 1.00 94.62 142 TYR A CA 1
ATOM 1093 C C . TYR A 1 142 ? -7.284 -2.432 11.107 1.00 94.62 142 TYR A C 1
ATOM 1095 O O . TYR A 1 142 ? -8.447 -2.547 10.740 1.00 94.62 142 TYR A O 1
ATOM 1103 N N . ASN A 1 143 ? -6.294 -3.033 10.427 1.00 95.38 143 ASN A N 1
ATOM 1104 C CA . ASN A 1 143 ? -6.512 -3.855 9.226 1.00 95.38 143 ASN A CA 1
ATOM 1105 C C . ASN A 1 143 ? -5.288 -4.738 8.905 1.00 95.38 143 ASN A C 1
ATOM 1107 O O . ASN A 1 143 ? -4.200 -4.580 9.465 1.00 95.38 143 ASN A O 1
ATOM 1111 N N . VAL A 1 144 ? -5.431 -5.660 7.949 1.00 95.12 144 VAL A N 1
ATOM 1112 C CA . VAL A 1 144 ? -4.320 -6.431 7.371 1.00 95.12 144 VAL A CA 1
ATOM 1113 C C . VAL A 1 144 ? -4.307 -6.229 5.863 1.00 95.12 144 VAL A C 1
ATOM 1115 O O . VAL A 1 144 ? -5.126 -6.806 5.149 1.00 95.12 144 VAL A O 1
ATOM 1118 N N . VAL A 1 145 ? -3.329 -5.463 5.381 1.00 95.81 145 VAL A N 1
ATOM 1119 C CA . VAL A 1 145 ? -3.165 -5.165 3.956 1.00 95.81 145 VAL A CA 1
ATOM 1120 C C . VAL A 1 145 ? -2.249 -6.201 3.308 1.00 95.81 145 VAL A C 1
ATOM 1122 O O . VAL A 1 145 ? -1.111 -6.412 3.738 1.00 95.81 145 VAL A O 1
ATOM 1125 N N . GLU A 1 146 ? -2.730 -6.862 2.259 1.00 95.62 146 GLU A N 1
ATOM 1126 C CA . GLU A 1 146 ? -1.929 -7.721 1.392 1.00 95.62 146 GLU A CA 1
ATOM 1127 C C . GLU A 1 146 ? -1.386 -6.896 0.220 1.00 95.62 146 GLU A C 1
ATOM 1129 O O . GLU A 1 146 ? -2.109 -6.489 -0.685 1.00 95.62 146 GLU A O 1
ATOM 1134 N N . VAL A 1 147 ? -0.078 -6.664 0.222 1.00 94.69 147 VAL A N 1
ATOM 1135 C CA . VAL A 1 147 ? 0.641 -6.036 -0.882 1.00 94.69 147 VAL A CA 1
ATOM 1136 C C . VAL A 1 147 ? 0.977 -7.113 -1.904 1.00 94.69 147 VAL A C 1
ATOM 1138 O O . VAL A 1 147 ? 1.785 -8.008 -1.631 1.00 94.69 147 VAL A O 1
ATOM 1141 N N . ARG A 1 148 ? 0.366 -7.035 -3.085 1.00 94.19 148 ARG A N 1
ATOM 1142 C CA . ARG A 1 148 ? 0.564 -7.980 -4.184 1.00 94.19 148 ARG A CA 1
ATOM 1143 C C . ARG A 1 148 ? 1.334 -7.321 -5.320 1.00 94.19 148 ARG A C 1
ATOM 1145 O O . ARG A 1 148 ? 0.886 -6.341 -5.902 1.00 94.19 148 ARG A O 1
ATOM 1152 N N . LEU A 1 149 ? 2.470 -7.909 -5.665 1.00 92.44 149 LEU A N 1
ATOM 1153 C CA . LEU A 1 149 ? 3.282 -7.541 -6.816 1.00 92.44 149 LEU A CA 1
ATOM 1154 C C . LEU A 1 149 ? 3.134 -8.627 -7.885 1.00 92.44 149 LEU A C 1
ATOM 1156 O O . LEU A 1 149 ? 3.427 -9.791 -7.615 1.00 92.44 149 LEU A O 1
ATOM 1160 N N . VAL A 1 150 ? 2.683 -8.251 -9.077 1.00 92.38 150 VAL A N 1
ATOM 1161 C CA . VAL A 1 150 ? 2.558 -9.141 -10.243 1.00 92.38 150 VAL A CA 1
ATOM 1162 C C . VAL A 1 150 ? 3.583 -8.699 -11.276 1.00 92.38 150 VAL A C 1
ATOM 1164 O O . VAL A 1 150 ? 3.578 -7.525 -11.622 1.00 92.38 150 VAL A O 1
ATOM 1167 N N . ILE A 1 151 ? 4.454 -9.599 -11.733 1.00 91.12 151 ILE A N 1
ATOM 1168 C CA . ILE A 1 151 ? 5.618 -9.299 -12.585 1.00 91.12 151 ILE A CA 1
ATOM 1169 C C . ILE A 1 151 ? 5.580 -10.193 -13.821 1.00 91.12 151 ILE A C 1
ATOM 1171 O O . ILE A 1 151 ? 5.336 -11.389 -13.668 1.00 91.12 151 ILE A O 1
ATOM 1175 N N . TRP A 1 152 ? 5.840 -9.641 -15.003 1.00 90.69 152 TRP A N 1
ATOM 1176 C CA . TRP A 1 152 ? 5.938 -10.380 -16.264 1.00 90.69 152 TRP A CA 1
ATOM 1177 C C . TRP A 1 152 ? 6.936 -9.726 -17.217 1.00 90.69 152 TRP A C 1
ATOM 1179 O O . TRP A 1 152 ? 7.092 -8.485 -17.150 1.00 90.69 152 TRP A O 1
#

Foldseek 3Di:
DVVCVVVCQVVLQQLEAEDPFQHRALLSQADCVVQPDPFNQTCNNVVCCVVAPPVHKWKWKKKWKQAQPPGIDIDGSYGPDPDDADPPKDKDKDKDWFWQQDFHFYDDPPRPGHRHTDPHGNVNQDVRNHPHAQRDPPDGTRIMMIIMMIMD

Nearest PDB structures (foldseek):
  7x30-assembly1_A  TM=1.539E-01  e=4.245E+00  Staphylococcus phage S6

Solvent-accessible surface area (backbone atoms only — not comparable to full-atom values): 8389 Å² total; per-residue (Å²): 108,70,68,38,50,75,73,44,36,48,55,56,44,74,39,15,24,40,90,85,62,9,39,66,30,58,52,36,56,38,47,29,85,80,67,73,57,96,42,49,36,32,67,46,4,45,51,47,48,68,75,45,40,77,91,80,34,41,40,39,36,32,43,31,33,48,36,82,87,75,48,76,48,76,45,82,39,22,71,72,54,94,68,77,79,56,99,78,46,46,78,48,78,47,78,44,79,42,41,27,85,41,57,34,17,32,44,45,91,93,45,99,52,36,48,37,86,35,98,51,29,52,71,72,50,54,95,50,60,42,72,58,41,67,71,42,77,96,47,64,49,22,43,57,35,37,42,36,40,40,36,69

Mean predicted aligned error: 6.79 Å

Secondary structure (DSSP, 8-state):
-HHHHHTTHHHHHHTBB-TTTSPBPGGGGS-GGGSSSS--SSHHHHHHHHHS-TTT--EEEEEEEEETTTEEEEEEEEES-SSPP-TT-EEEEEEEEEETTPEEEE--TT-SS--EEEEEEGGGPPBTTBSS--SSTTSSEEEEEEEEEEE-

pLDDT: mean 81.51, std 12.72, range [43.38, 95.81]

Radius of gyration: 15.14 Å; Cα contacts (8 Å, |Δi|>4): 320; chains: 1; bounding box: 35×39×40 Å